Protein AF-A0A3L6FQL4-F1 (afdb_monomer_lite)

Secondary structure (DSSP, 8-state):
--PPPP-S------SSHHHHHHHHHHHTT-EETTEE------

Radius of gyration: 12.53 Å; chains: 1; bounding box: 21×29×29 Å

Organism: Zea mays (NCBI:txid4577)

Foldseek 3Di:
DDDDPPPQDDDDDDPDVVVLVVCQVVQAQDQDPNDGDHRDDD

InterPro domains:
  IPR000504 RNA recognition motif domain [PF00076] (5-37)
  IPR000504 RNA recognition motif domain [PS50102] (1-42)
  IPR012677 Nucleotide-binding alpha-beta plait domain superfamily [G3DSA:3.30.70.330] (1-41)
  IPR035979 RNA-binding domain superfamily [SSF54928] (5-42)
  IPR050441 RNA-binding motif [PTHR48034] (4-42)

pLDDT: mean 90.33, std 9.34, range [51.56, 96.75]

Structure (mmCIF, N/CA/C/O backbone):
data_AF-A0A3L6FQL4-F1
#
_entry.id   AF-A0A3L6FQL4-F1
#
loop_
_atom_site.group_PDB
_atom_site.id
_atom_site.type_symbol
_atom_site.label_atom_id
_atom_site.label_alt_id
_atom_site.label_comp_id
_atom_site.label_asym_id
_atom_site.label_entity_id
_atom_site.label_seq_id
_atom_site.pdbx_PDB_ins_code
_atom_site.Cartn_x
_atom_site.Cartn_y
_atom_site.Cartn_z
_atom_site.occupancy
_atom_site.B_iso_or_equiv
_atom_site.auth_seq_id
_atom_site.auth_comp_id
_atom_site.auth_asym_id
_atom_site.auth_atom_id
_atom_site.pdbx_PDB_model_num
ATOM 1 N N . MET A 1 1 ? 3.882 20.882 17.870 1.00 51.56 1 MET A N 1
ATOM 2 C CA . MET A 1 1 ? 4.281 20.111 16.674 1.00 51.56 1 MET A CA 1
ATOM 3 C C . MET A 1 1 ? 3.030 19.441 16.131 1.00 51.56 1 MET A C 1
ATOM 5 O O . MET A 1 1 ? 2.650 18.396 16.633 1.00 51.56 1 MET A O 1
ATOM 9 N N . THR A 1 2 ? 2.311 20.076 15.210 1.00 63.53 2 THR A N 1
ATOM 10 C CA . THR A 1 2 ? 1.100 19.488 14.622 1.00 63.53 2 THR A CA 1
ATOM 11 C C . THR A 1 2 ? 1.485 18.873 13.284 1.00 63.53 2 THR A C 1
ATOM 13 O O . THR A 1 2 ? 1.529 19.553 12.261 1.00 63.53 2 THR A O 1
ATOM 16 N N . ALA A 1 3 ? 1.835 17.584 13.286 1.00 70.44 3 ALA A N 1
ATOM 17 C CA . ALA A 1 3 ? 1.850 16.845 12.032 1.00 70.44 3 ALA A CA 1
ATOM 18 C C . ALA A 1 3 ? 0.437 16.941 11.442 1.00 70.44 3 ALA A C 1
ATOM 20 O O . ALA A 1 3 ? -0.551 16.720 12.142 1.00 70.44 3 ALA A O 1
ATOM 21 N N . ARG A 1 4 ? 0.346 17.368 10.184 1.00 78.56 4 ARG A N 1
ATOM 22 C CA . ARG A 1 4 ? -0.929 17.505 9.485 1.00 78.56 4 ARG A CA 1
ATOM 23 C C . ARG A 1 4 ? -1.607 16.138 9.461 1.00 78.56 4 ARG A C 1
ATOM 25 O O . ARG A 1 4 ? -0.956 15.156 9.107 1.00 78.56 4 ARG A O 1
ATOM 32 N N . GLU A 1 5 ? -2.885 16.083 9.828 1.00 79.50 5 GLU A N 1
ATOM 33 C CA . GLU A 1 5 ? -3.630 14.827 9.780 1.00 79.50 5 GLU A CA 1
ATOM 34 C C . GLU A 1 5 ? -3.547 14.219 8.369 1.00 79.50 5 GLU A C 1
ATOM 36 O O . GLU A 1 5 ? -3.664 14.947 7.369 1.00 79.50 5 GLU A O 1
ATOM 41 N N . PRO A 1 6 ? -3.295 12.903 8.261 1.00 80.88 6 PRO A N 1
ATOM 42 C CA . PRO A 1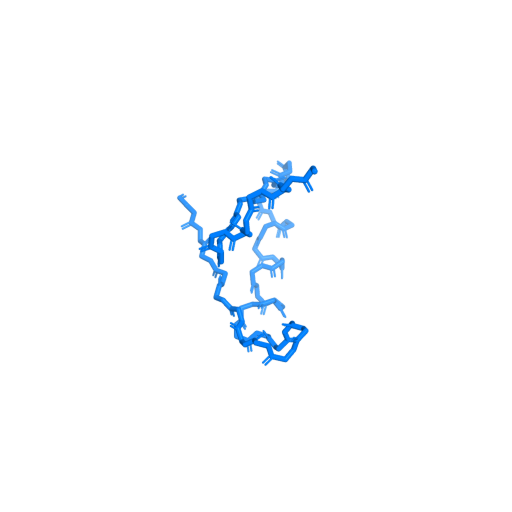 6 ? -3.216 12.237 6.975 1.00 80.88 6 PRO A CA 1
ATOM 43 C C . PRO A 1 6 ? -4.549 12.387 6.243 1.00 80.88 6 PRO A C 1
ATOM 45 O O . PRO A 1 6 ? -5.616 12.129 6.794 1.00 80.88 6 PRO A O 1
ATOM 48 N N . ARG A 1 7 ? -4.484 12.781 4.968 1.00 83.88 7 ARG A N 1
ATOM 49 C CA . ARG A 1 7 ? -5.668 13.087 4.146 1.00 83.88 7 ARG A CA 1
ATOM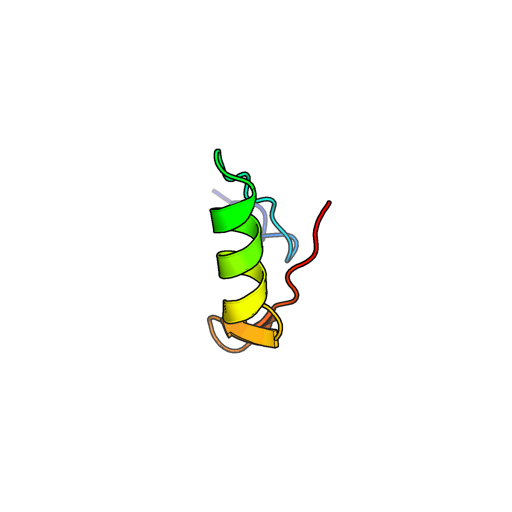 50 C C . ARG A 1 7 ? -6.504 11.856 3.757 1.00 83.88 7 ARG A C 1
ATOM 52 O O . ARG A 1 7 ? -7.454 11.998 2.999 1.00 83.88 7 ARG A O 1
ATOM 59 N N . GLY A 1 8 ? -6.143 10.665 4.239 1.00 88.12 8 GLY A N 1
ATOM 60 C CA . GLY A 1 8 ? -6.842 9.412 3.942 1.00 88.12 8 GLY A CA 1
ATOM 61 C C . GLY A 1 8 ? -6.450 8.743 2.622 1.00 88.12 8 GLY A C 1
ATOM 62 O O . GLY A 1 8 ? -7.081 7.764 2.252 1.00 88.12 8 GLY A O 1
ATOM 63 N N . PHE A 1 9 ? -5.417 9.234 1.930 1.00 91.00 9 PHE A N 1
ATOM 64 C CA . PHE A 1 9 ? -4.878 8.612 0.719 1.00 91.00 9 PHE A CA 1
ATOM 65 C C . PHE A 1 9 ? -3.349 8.664 0.702 1.00 91.00 9 PHE A C 1
ATOM 67 O O . PHE A 1 9 ? -2.731 9.482 1.389 1.00 91.00 9 PHE A O 1
ATOM 74 N N . GLY A 1 10 ? -2.752 7.795 -0.107 1.00 91.25 10 GLY A N 1
ATOM 75 C CA . GLY A 1 10 ? -1.319 7.731 -0.354 1.00 91.25 10 GLY A CA 1
ATOM 76 C C . GLY A 1 10 ? -1.039 7.051 -1.688 1.00 91.25 10 GLY A C 1
ATOM 77 O O . GLY A 1 10 ? -1.928 6.438 -2.272 1.00 91.25 10 GLY A O 1
ATOM 78 N N . PHE A 1 11 ? 0.197 7.177 -2.157 1.00 93.25 11 PHE A N 1
ATOM 79 C CA . PHE A 1 11 ? 0.667 6.532 -3.377 1.00 93.25 11 PHE A CA 1
ATOM 80 C C . PHE A 1 11 ? 1.813 5.595 -3.028 1.00 93.25 11 PHE A C 1
ATOM 82 O O . PHE A 1 11 ? 2.655 5.923 -2.190 1.00 93.25 11 PHE A O 1
ATOM 89 N N . ILE A 1 12 ? 1.830 4.437 -3.676 1.00 93.88 12 ILE A N 1
ATOM 90 C CA . ILE A 1 12 ? 2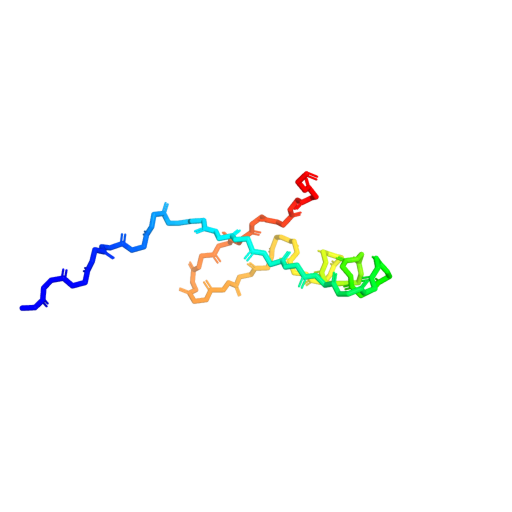.887 3.439 -3.558 1.00 93.88 12 ILE A CA 1
ATOM 91 C C . ILE A 1 12 ? 3.333 3.120 -4.980 1.00 93.88 12 ILE A C 1
ATOM 93 O O . ILE A 1 12 ? 2.500 2.870 -5.847 1.00 93.88 12 ILE A O 1
ATOM 97 N N . GLN A 1 13 ? 4.641 3.157 -5.216 1.00 95.31 13 GLN A N 1
ATOM 98 C CA . GLN A 1 13 ? 5.2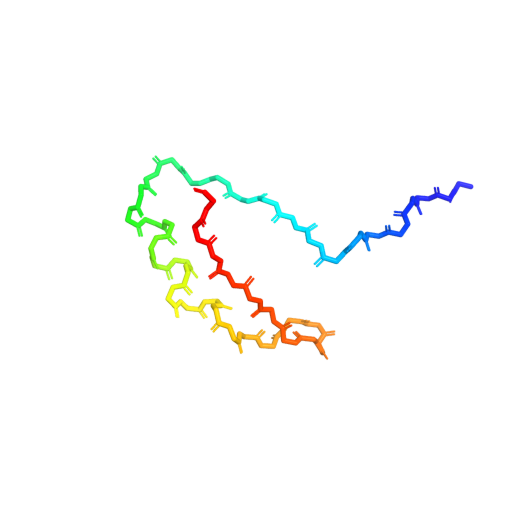43 2.786 -6.489 1.00 95.31 13 GLN A CA 1
ATOM 99 C C . GLN A 1 13 ? 6.058 1.516 -6.276 1.00 95.31 13 GLN A C 1
ATOM 101 O O . GLN A 1 13 ? 6.961 1.492 -5.440 1.00 95.31 13 GLN A O 1
ATOM 106 N N . TYR A 1 14 ? 5.737 0.483 -7.044 1.00 94.56 14 TYR A N 1
ATOM 107 C CA . TYR A 1 14 ? 6.560 -0.712 -7.159 1.00 94.56 14 TYR A CA 1
ATOM 108 C C . TYR A 1 14 ? 7.498 -0.570 -8.354 1.00 94.56 14 TYR A C 1
ATOM 110 O O . TYR A 1 14 ? 7.195 0.151 -9.307 1.00 94.56 14 TYR A O 1
ATOM 118 N N . PHE A 1 15 ? 8.652 -1.230 -8.278 1.00 95.62 15 PHE A N 1
ATOM 119 C CA . PHE A 1 15 ? 9.575 -1.302 -9.408 1.00 95.62 15 PHE A CA 1
ATOM 120 C C . PHE A 1 15 ? 9.037 -2.246 -10.488 1.00 95.62 15 PHE A C 1
ATOM 122 O O . PHE A 1 15 ? 9.073 -1.903 -11.668 1.00 95.62 15 PHE A O 1
ATOM 129 N N . ASP A 1 16 ? 8.505 -3.398 -10.071 1.00 96.75 16 ASP A N 1
ATOM 130 C CA . ASP A 1 16 ? 7.877 -4.373 -10.953 1.00 96.75 16 ASP A CA 1
ATOM 131 C C . ASP A 1 16 ? 6.351 -4.148 -11.020 1.00 96.75 16 ASP A C 1
ATOM 133 O O . ASP A 1 16 ? 5.697 -4.031 -9.975 1.00 96.75 16 ASP A O 1
ATOM 137 N N . PRO A 1 17 ? 5.746 -4.059 -12.219 1.00 94.12 17 PRO A N 1
ATOM 138 C CA . PRO A 1 17 ? 4.292 -4.024 -12.356 1.00 94.12 17 PRO A CA 1
ATOM 139 C C . PRO A 1 17 ? 3.585 -5.292 -11.843 1.00 94.12 17 PRO A C 1
ATOM 141 O O . PRO A 1 17 ? 2.433 -5.186 -11.417 1.00 94.12 17 PRO A O 1
ATOM 144 N N . GLU A 1 18 ? 4.230 -6.463 -11.854 1.00 96.56 18 GLU A N 1
ATOM 145 C CA . GLU A 1 18 ? 3.653 -7.699 -11.306 1.00 96.56 18 GLU A CA 1
ATOM 146 C C . GLU A 1 18 ? 3.454 -7.580 -9.788 1.00 96.56 18 GLU A C 1
ATOM 148 O O . GLU A 1 18 ? 2.352 -7.834 -9.298 1.00 96.56 18 GLU A O 1
ATOM 153 N N . ASP A 1 19 ? 4.441 -7.037 -9.064 1.00 96.31 19 ASP A N 1
ATOM 154 C CA . ASP A 1 19 ? 4.327 -6.760 -7.624 1.00 96.31 19 ASP A CA 1
ATOM 155 C C . ASP A 1 19 ? 3.169 -5.795 -7.318 1.00 96.31 19 ASP A C 1
ATOM 157 O O . ASP A 1 19 ? 2.449 -5.959 -6.329 1.00 96.31 19 ASP A O 1
ATOM 161 N N . ALA A 1 20 ? 2.960 -4.779 -8.166 1.00 95.38 20 ALA A N 1
ATOM 162 C CA . ALA A 1 20 ? 1.848 -3.841 -8.009 1.00 95.38 20 ALA A CA 1
ATOM 163 C C . ALA A 1 20 ? 0.487 -4.524 -8.213 1.00 95.38 20 ALA A C 1
ATOM 165 O O . ALA A 1 20 ? -0.476 -4.212 -7.505 1.00 95.38 20 ALA A O 1
ATOM 166 N N . SER A 1 21 ? 0.402 -5.446 -9.174 1.00 96.06 21 SER A N 1
ATOM 167 C CA . SER A 1 21 ? -0.802 -6.233 -9.438 1.00 96.06 21 SER A CA 1
ATOM 168 C C . SER A 1 21 ? -1.127 -7.161 -8.271 1.00 96.06 21 SER A C 1
ATOM 170 O O . SER A 1 21 ? -2.262 -7.160 -7.785 1.00 96.06 21 SER A O 1
ATOM 172 N N . ASP A 1 22 ? -0.127 -7.876 -7.759 1.00 96.62 22 ASP A N 1
ATOM 173 C CA . ASP A 1 22 ? -0.282 -8.745 -6.596 1.00 96.62 22 ASP A CA 1
ATOM 174 C C . ASP A 1 22 ? -0.667 -7.941 -5.354 1.00 96.62 22 ASP A C 1
ATOM 176 O O . ASP A 1 22 ? -1.605 -8.306 -4.639 1.00 96.62 22 ASP A O 1
ATOM 180 N N . ALA A 1 23 ? -0.014 -6.802 -5.115 1.00 95.50 23 ALA A N 1
ATOM 181 C CA . ALA A 1 23 ? -0.357 -5.916 -4.010 1.00 95.50 23 ALA A CA 1
ATOM 182 C C . ALA A 1 23 ? -1.806 -5.424 -4.111 1.00 95.50 23 ALA A C 1
ATOM 184 O O . ALA A 1 23 ? -2.540 -5.490 -3.124 1.00 95.50 23 ALA A O 1
ATOM 185 N N . LYS A 1 24 ? -2.251 -4.986 -5.298 1.00 95.56 24 LYS A N 1
ATOM 186 C CA . LYS A 1 24 ? -3.648 -4.597 -5.519 1.00 95.56 24 LYS A CA 1
ATOM 187 C C . LYS A 1 24 ? -4.592 -5.760 -5.219 1.00 95.56 24 LYS A C 1
ATOM 189 O O . LYS A 1 24 ? -5.534 -5.571 -4.457 1.00 95.56 24 LYS A O 1
ATOM 194 N N . TYR A 1 25 ? -4.349 -6.941 -5.784 1.00 96.19 25 TYR A N 1
ATOM 195 C CA . TYR A 1 25 ? -5.224 -8.104 -5.617 1.00 96.19 25 TYR A CA 1
ATOM 196 C C . TYR A 1 25 ? -5.435 -8.475 -4.142 1.00 96.19 25 TYR A C 1
ATOM 198 O O . TYR A 1 25 ? -6.553 -8.776 -3.733 1.00 96.19 25 TYR A O 1
ATOM 206 N N . HIS A 1 26 ? -4.380 -8.409 -3.329 1.00 95.44 26 HIS A N 1
ATOM 207 C CA . HIS A 1 26 ? -4.449 -8.797 -1.919 1.00 95.44 26 HIS A CA 1
ATOM 208 C C . HIS A 1 26 ? -4.943 -7.688 -0.980 1.00 95.44 26 HIS A C 1
ATOM 210 O O . HIS A 1 26 ? -5.411 -7.986 0.122 1.00 95.44 26 HIS A O 1
ATOM 216 N N . MET A 1 27 ? -4.784 -6.416 -1.357 1.00 95.31 27 MET A N 1
ATOM 217 C CA . MET A 1 27 ? -5.020 -5.279 -0.458 1.00 95.31 27 MET A CA 1
ATOM 218 C C . MET A 1 27 ? -6.301 -4.502 -0.764 1.00 95.31 27 MET A C 1
ATOM 220 O O . MET A 1 27 ? -6.795 -3.807 0.124 1.00 95.31 27 MET A O 1
ATOM 224 N N . ASP A 1 28 ? -6.840 -4.600 -1.979 1.00 94.81 28 ASP A N 1
ATOM 225 C CA . ASP A 1 28 ? -8.083 -3.925 -2.357 1.00 94.81 28 ASP A CA 1
ATOM 226 C C . ASP A 1 28 ? -9.273 -4.469 -1.545 1.00 94.81 28 ASP A C 1
ATOM 228 O O . ASP A 1 28 ? -9.482 -5.679 -1.465 1.00 94.81 28 ASP A O 1
ATOM 232 N N . GLY A 1 29 ? -10.019 -3.583 -0.877 1.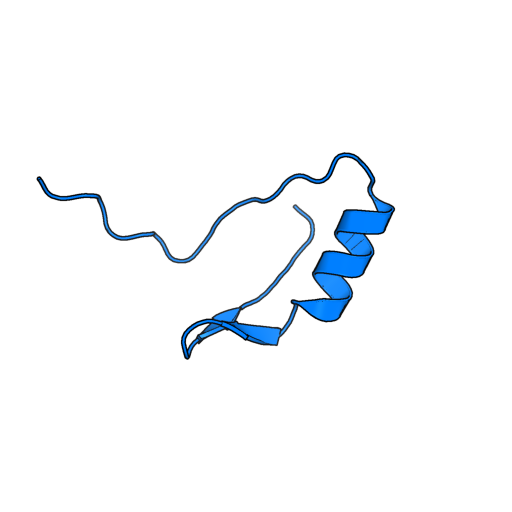00 94.19 29 GLY A N 1
ATOM 233 C CA . GLY A 1 29 ? -11.114 -3.949 0.033 1.00 94.19 29 GLY A CA 1
ATOM 234 C C . GLY A 1 29 ? -10.661 -4.512 1.388 1.00 94.19 29 GLY A C 1
ATOM 235 O O . GLY A 1 29 ? -11.472 -5.005 2.174 1.00 94.19 29 GLY A O 1
ATOM 236 N N . LYS A 1 30 ? -9.359 -4.473 1.708 1.00 95.06 30 LYS A N 1
ATOM 237 C CA . LYS A 1 30 ? -8.854 -5.007 2.979 1.00 95.06 30 LYS A CA 1
ATOM 238 C C . LYS A 1 30 ? -9.110 -4.036 4.131 1.00 95.06 30 LYS A C 1
ATOM 240 O O . LYS A 1 30 ? -8.962 -2.823 4.010 1.00 95.06 30 LYS A O 1
ATOM 245 N N . MET A 1 31 ? -9.407 -4.580 5.308 1.00 94.31 31 MET A N 1
ATOM 246 C CA . MET A 1 31 ? -9.476 -3.794 6.540 1.00 94.31 31 MET A CA 1
ATOM 247 C C . MET A 1 31 ? -8.065 -3.474 7.051 1.00 94.31 31 MET A C 1
ATOM 249 O O . MET A 1 31 ? -7.312 -4.370 7.444 1.00 94.31 31 MET A O 1
ATOM 253 N N . LEU A 1 32 ? -7.720 -2.188 7.088 1.00 90.12 32 LEU A N 1
ATOM 254 C CA . LEU A 1 32 ? -6.476 -1.654 7.629 1.00 90.12 32 LEU A CA 1
ATOM 255 C C . LEU A 1 32 ? -6.792 -0.703 8.788 1.00 90.12 32 LEU A C 1
ATOM 257 O O . LEU A 1 32 ? -7.435 0.327 8.609 1.00 90.12 32 LEU A O 1
ATOM 261 N N . LEU A 1 33 ? -6.338 -1.051 9.997 1.00 90.25 33 LEU A N 1
ATOM 262 C CA . LEU A 1 33 ? -6.528 -0.233 11.207 1.00 90.25 33 LEU A CA 1
ATOM 263 C C . LEU A 1 33 ? -8.002 0.162 11.459 1.00 90.25 33 LEU A C 1
ATOM 265 O O . LEU A 1 33 ? -8.295 1.264 11.918 1.00 90.25 33 LEU A O 1
ATOM 269 N N . GLY A 1 34 ? -8.936 -0.740 11.140 1.00 92.12 34 GLY A N 1
ATOM 270 C CA . GLY A 1 34 ? -10.374 -0.519 11.326 1.00 92.12 34 GLY A CA 1
ATOM 271 C C . GLY A 1 34 ? -11.059 0.283 10.215 1.00 92.12 34 GLY A C 1
ATOM 272 O O . GLY A 1 34 ? -12.221 0.645 10.374 1.00 92.12 34 GLY A O 1
ATOM 273 N N . ARG A 1 35 ? -10.377 0.551 9.095 1.00 91.56 35 ARG A N 1
ATOM 274 C CA . ARG A 1 35 ? -10.963 1.167 7.896 1.00 91.56 35 ARG A CA 1
ATOM 275 C C . ARG A 1 35 ? -10.725 0.284 6.680 1.00 91.56 35 ARG A C 1
ATOM 277 O O . ARG A 1 35 ? -9.635 -0.255 6.522 1.00 91.56 35 ARG A O 1
ATOM 284 N N . GLU A 1 36 ? -11.731 0.145 5.832 1.00 94.75 36 GLU A N 1
ATOM 285 C CA . GLU A 1 36 ? -11.570 -0.489 4.526 1.00 94.75 36 GLU A CA 1
ATOM 286 C C . GLU A 1 36 ? -10.752 0.431 3.616 1.00 94.75 36 GLU A C 1
ATOM 288 O O . GLU A 1 36 ? -10.979 1.645 3.589 1.00 94.75 36 GLU A O 1
ATOM 293 N N . ILE A 1 37 ? -9.774 -0.135 2.913 1.00 94.25 37 ILE A N 1
ATOM 294 C CA . ILE A 1 37 ? -8.960 0.600 1.944 1.00 94.25 37 ILE A CA 1
ATOM 295 C C . ILE A 1 37 ? -9.326 0.187 0.523 1.00 94.25 37 ILE A C 1
ATOM 297 O O . ILE A 1 37 ? -9.690 -0.958 0.272 1.00 94.25 37 ILE A O 1
ATOM 301 N N . VAL A 1 38 ? -9.171 1.122 -0.409 1.00 94.94 38 VAL A N 1
ATOM 302 C CA . VAL A 1 38 ? -9.345 0.882 -1.843 1.00 94.94 38 VAL A CA 1
ATOM 303 C C . VAL A 1 38 ? -7.990 1.054 -2.513 1.00 94.94 38 VAL A C 1
ATOM 305 O O . VAL A 1 38 ? -7.312 2.060 -2.288 1.00 94.94 38 VAL A O 1
ATOM 308 N N . VAL A 1 39 ? -7.591 0.075 -3.322 1.00 95.19 39 VAL A N 1
ATOM 309 C CA . VAL A 1 39 ? -6.319 0.090 -4.049 1.00 95.19 39 VAL A CA 1
ATOM 310 C C . VAL A 1 39 ? -6.607 0.122 -5.543 1.00 95.19 39 VAL A C 1
ATOM 312 O O . VAL A 1 39 ? -7.180 -0.807 -6.111 1.00 95.19 39 VAL A O 1
ATOM 315 N N . VAL A 1 40 ? -6.190 1.205 -6.194 1.00 94.00 40 VAL A N 1
ATOM 316 C CA . VAL A 1 40 ? -6.373 1.436 -7.632 1.00 94.00 40 VAL A CA 1
ATOM 317 C C . VAL A 1 40 ? -5.031 1.697 -8.301 1.00 94.00 40 VAL A C 1
ATOM 319 O O . VAL A 1 40 ? -4.103 2.196 -7.664 1.00 94.00 40 VAL A O 1
ATOM 322 N N . PHE A 1 41 ? -4.939 1.376 -9.591 1.00 91.38 41 PHE A N 1
ATOM 323 C CA . PHE A 1 41 ? -3.838 1.859 -10.419 1.00 91.38 41 PHE A CA 1
ATOM 324 C C . PHE A 1 41 ? -4.046 3.351 -10.703 1.00 91.38 41 PHE A C 1
ATOM 326 O O . PHE A 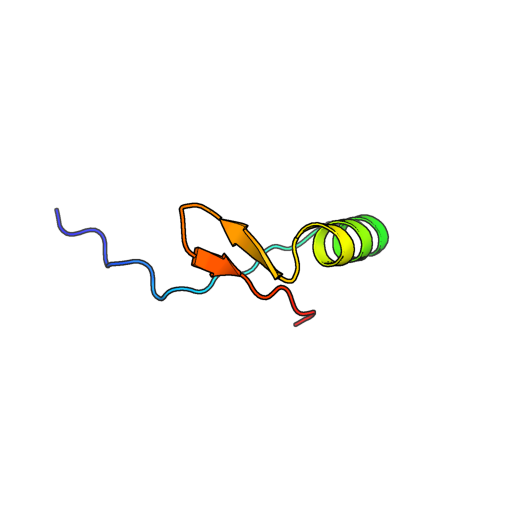1 41 ? -5.181 3.778 -10.932 1.00 91.38 41 PHE A O 1
ATOM 333 N N . ALA A 1 42 ? -2.961 4.122 -10.620 1.00 85.75 42 ALA A N 1
ATOM 334 C CA . ALA A 1 42 ? -2.940 5.553 -10.918 1.00 85.75 42 ALA A CA 1
ATOM 335 C C . ALA A 1 42 ? -2.689 5.815 -12.407 1.00 85.75 42 ALA A C 1
ATOM 337 O O . ALA A 1 42 ? -2.001 4.980 -13.039 1.00 85.75 42 ALA A O 1
#

Sequence (42 aa):
MTAREPRGFGFIQYFDPEDASDAKYHMDGKMLLGREIVVVFA